Protein AF-A0A6J4GUC1-F1 (afdb_monomer)

InterPro domains:
  IPR015895 Glutamyl-tRNA reductase, N-terminal [PF05201] (6-106)
  IPR018214 Glutamyl-tRNA reductase, conserved site [PS00747] (49-72)
  IPR036343 Glutamyl-tRNA reductase, N-terminal domain superfamily [G3DSA:3.30.460.30] (4-111)
  IPR036343 Glutamyl-tRNA reductase, N-terminal domain superfamily [SSF69742] (5-108)

Solvent-accessible surface area (backbone atoms only — not comparable to full-atom values): 7736 Å² total; per-residue (Å²): 82,78,54,101,88,49,74,53,87,86,84,92,69,97,47,73,60,62,58,49,49,53,50,25,75,75,45,100,49,52,71,70,59,42,70,75,75,57,86,87,65,59,73,69,53,38,52,52,46,51,39,34,46,29,51,7,73,67,37,99,42,55,32,42,59,69,57,36,55,47,51,51,52,46,49,51,53,36,45,75,72,67,73,55,52,75,64,56,54,51,50,53,53,50,27,55,51,49,23,50,47,46,54,74,77,40,69,55,41,81,70,36,51,48,72,69,50,48,51,51,52,49,45,66,74,69,50,74,86,87,120

Mean predicted aligned error: 7.88 Å

pLDDT: mean 84.55, std 12.23, range [45.62, 98.0]

Foldseek 3Di:
DDDPVDDDDDADDPDVVVVLVVVVVVDVDDSVVCVVPHDDADDVRVLVVLLCQCLQVPPPFFQDRPRLVVLVVVVVVCVVVVNDDPVNVVSNVVSNVSNVCSCPVHCRNVRRQDPVRVVVVCCVVPPPPPD

Secondary structure (DSSP, 8-state):
-B-SS-B------SSTHHHHHHHHHTSS--HHHHHHH-----HHHHHHHHHHHHTTTTSSSTT--HHHHHHHHHHHHHHHTT---HHHHHHHHHHHHHHHHHHHHSGGGTT---HHHHHHHHHHHHS----

Structure (mmCIF, N/CA/C/O backbone):
data_AF-A0A6J4GUC1-F1
#
_entry.id   AF-A0A6J4GUC1-F1
#
loop_
_atom_site.group_PDB
_atom_site.id
_atom_site.type_symbol
_atom_site.label_atom_id
_atom_site.label_alt_id
_atom_site.label_comp_id
_atom_site.label_asym_id
_atom_site.label_entity_id
_atom_site.label_seq_id
_atom_site.pdbx_PDB_ins_code
_atom_site.Cartn_x
_atom_site.Cartn_y
_atom_site.Cartn_z
_atom_site.occupancy
_atom_site.B_iso_or_equiv
_atom_site.auth_seq_id
_atom_site.auth_comp_id
_atom_site.auth_asym_id
_atom_site.auth_atom_id
_atom_site.pdbx_PDB_model_num
ATOM 1 N N . MET A 1 1 ? 8.155 -2.205 1.423 1.00 58.66 1 MET A N 1
ATOM 2 C CA . MET A 1 1 ? 7.562 -2.383 2.767 1.00 58.66 1 MET A CA 1
ATOM 3 C C . MET A 1 1 ? 7.340 -3.867 2.981 1.00 58.66 1 MET A C 1
ATOM 5 O O . MET A 1 1 ? 6.686 -4.469 2.143 1.00 58.66 1 MET A O 1
ATOM 9 N N . GLY A 1 2 ? 7.890 -4.450 4.045 1.00 55.03 2 GLY A N 1
ATOM 10 C CA . GLY A 1 2 ? 7.630 -5.842 4.422 1.00 55.03 2 GLY A CA 1
ATOM 11 C C . GLY A 1 2 ? 6.862 -5.911 5.740 1.00 55.03 2 GLY A C 1
ATOM 12 O O . GLY A 1 2 ? 7.144 -5.142 6.658 1.00 55.03 2 GLY A O 1
ATOM 13 N N . SER A 1 3 ? 5.900 -6.818 5.818 1.00 58.59 3 SER A N 1
ATOM 14 C CA . SER A 1 3 ? 5.206 -7.264 7.021 1.00 58.59 3 SER A CA 1
ATOM 15 C C . SER A 1 3 ? 5.337 -8.787 7.121 1.00 58.59 3 SER A C 1
ATOM 17 O O . SER A 1 3 ? 5.705 -9.450 6.153 1.00 58.59 3 SER A O 1
ATOM 19 N N . ILE A 1 4 ? 4.996 -9.361 8.277 1.00 57.47 4 ILE A N 1
ATOM 20 C CA . ILE A 1 4 ? 4.975 -10.823 8.474 1.00 57.47 4 ILE A CA 1
ATOM 21 C C . ILE A 1 4 ? 4.022 -11.513 7.475 1.00 57.47 4 ILE A C 1
ATOM 23 O O . ILE A 1 4 ? 4.206 -12.682 7.153 1.00 57.47 4 ILE A O 1
ATOM 27 N N . SER A 1 5 ? 3.020 -10.793 6.963 1.00 65.25 5 SER A N 1
ATOM 28 C CA . SER A 1 5 ? 1.981 -11.325 6.080 1.00 65.25 5 SER A CA 1
ATOM 29 C C . SER A 1 5 ? 2.056 -10.840 4.629 1.00 65.25 5 SER A C 1
ATOM 31 O O . SER A 1 5 ? 1.345 -11.393 3.792 1.00 65.25 5 SER A O 1
ATOM 33 N N . ARG A 1 6 ? 2.868 -9.821 4.301 1.00 78.19 6 ARG A N 1
ATOM 34 C CA . ARG A 1 6 ? 3.007 -9.307 2.926 1.00 78.19 6 ARG A CA 1
ATOM 35 C C . ARG A 1 6 ? 4.259 -8.469 2.694 1.00 78.19 6 ARG A C 1
ATOM 37 O O . ARG A 1 6 ? 4.693 -7.732 3.570 1.00 78.19 6 ARG A O 1
ATOM 44 N N . THR A 1 7 ? 4.743 -8.462 1.457 1.00 86.06 7 THR A N 1
ATOM 45 C CA . THR A 1 7 ? 5.757 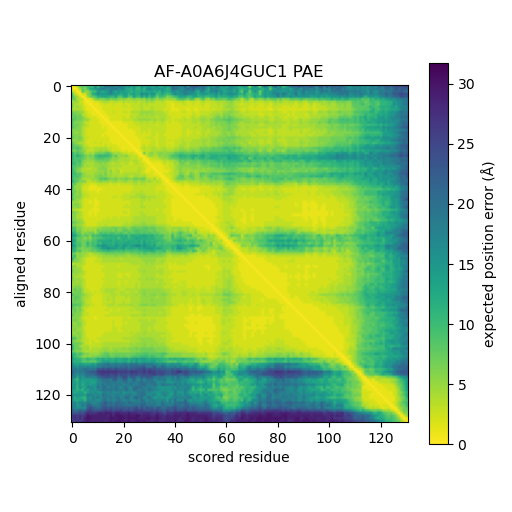-7.513 0.981 1.00 86.06 7 THR A CA 1
ATOM 46 C C . THR A 1 7 ? 5.201 -6.736 -0.203 1.00 86.06 7 THR A C 1
ATOM 48 O O . THR A 1 7 ? 4.748 -7.329 -1.175 1.00 86.06 7 THR A O 1
ATOM 51 N N . GLU A 1 8 ? 5.230 -5.406 -0.123 1.00 89.88 8 GLU A N 1
ATOM 52 C CA . GLU A 1 8 ? 4.713 -4.506 -1.157 1.00 89.88 8 GLU A CA 1
ATOM 53 C C . GLU A 1 8 ? 5.758 -3.449 -1.541 1.00 89.88 8 GLU A C 1
ATOM 55 O O . GLU A 1 8 ? 6.453 -2.884 -0.682 1.00 89.88 8 GLU A O 1
ATOM 60 N N . VAL A 1 9 ? 5.848 -3.154 -2.840 1.00 91.38 9 VAL A N 1
ATOM 61 C CA . VAL A 1 9 ? 6.709 -2.113 -3.415 1.00 91.38 9 VAL A CA 1
ATOM 62 C C . VAL A 1 9 ? 5.833 -1.138 -4.196 1.00 91.38 9 VAL A C 1
ATOM 64 O O . VAL A 1 9 ? 5.067 -1.545 -5.064 1.00 91.38 9 VAL A O 1
ATOM 67 N N . TYR A 1 10 ? 5.960 0.152 -3.886 1.00 93.00 10 TYR A N 1
ATOM 68 C CA . TYR A 1 10 ? 5.247 1.238 -4.556 1.00 93.00 10 TYR A CA 1
ATOM 69 C C . TYR A 1 10 ? 6.266 2.171 -5.199 1.00 93.00 10 TYR A C 1
ATOM 71 O O . TYR A 1 10 ? 7.234 2.565 -4.549 1.00 93.00 10 TYR A O 1
ATOM 79 N N . GLY A 1 11 ? 6.048 2.546 -6.455 1.00 92.69 11 GLY A N 1
ATOM 80 C CA . GLY A 1 11 ? 6.967 3.418 -7.172 1.00 92.69 11 GLY A CA 1
ATOM 81 C C . GLY A 1 11 ? 6.413 3.885 -8.509 1.00 92.69 11 GLY A C 1
ATOM 82 O O . GLY A 1 11 ? 5.422 3.355 -9.011 1.00 92.69 11 GLY A O 1
ATOM 83 N N . PHE A 1 12 ? 7.076 4.889 -9.074 1.00 92.44 12 PHE A N 1
ATOM 84 C CA . PHE A 1 12 ? 6.826 5.366 -10.427 1.00 92.44 12 PHE A CA 1
ATOM 85 C C . PHE A 1 12 ? 7.833 4.726 -11.373 1.00 92.44 12 PHE A C 1
ATOM 87 O O . PHE A 1 12 ? 9.032 4.933 -11.218 1.00 92.44 12 PHE A O 1
ATOM 94 N N . VAL A 1 13 ? 7.334 3.962 -12.340 1.00 92.25 13 VAL A N 1
ATOM 95 C CA . VAL A 1 13 ? 8.134 3.281 -13.363 1.00 92.25 13 VAL A CA 1
ATOM 96 C C . VAL A 1 13 ? 7.409 3.332 -14.699 1.00 92.25 13 VAL A C 1
ATOM 98 O O . VAL A 1 13 ? 6.181 3.454 -14.733 1.00 92.25 13 VAL A O 1
ATOM 101 N N . HIS A 1 14 ? 8.149 3.227 -15.801 1.00 91.62 14 HIS A N 1
ATOM 102 C CA . HIS A 1 14 ? 7.544 3.155 -17.130 1.00 91.62 14 HIS A CA 1
ATOM 103 C C . HIS A 1 14 ? 6.897 1.789 -17.358 1.00 91.62 14 HIS A C 1
ATOM 105 O O . HIS A 1 14 ? 5.839 1.695 -17.984 1.00 91.62 14 HIS A O 1
ATOM 111 N N . HIS A 1 15 ? 7.502 0.733 -16.810 1.00 92.25 15 HIS A N 1
ATOM 112 C CA . HIS A 1 15 ? 6.976 -0.618 -16.877 1.00 92.25 15 HIS A CA 1
ATOM 113 C C . HIS A 1 15 ? 7.087 -1.335 -15.517 1.00 92.25 15 HIS A C 1
ATOM 115 O O . HIS A 1 15 ? 8.151 -1.305 -14.902 1.00 92.25 15 HIS A O 1
ATOM 121 N N . PRO A 1 16 ? 6.046 -2.060 -15.047 1.00 90.62 16 PRO A N 1
ATOM 122 C CA . PRO A 1 16 ? 6.078 -2.756 -13.750 1.00 90.62 16 PRO A CA 1
ATOM 123 C C . PRO A 1 16 ? 7.258 -3.714 -13.589 1.00 90.62 16 PRO A C 1
ATOM 125 O O . PRO A 1 16 ? 7.751 -3.913 -12.484 1.00 90.62 16 PRO A O 1
ATOM 128 N N . TYR A 1 17 ? 7.723 -4.278 -14.707 1.00 90.44 17 TYR A N 1
ATOM 129 C CA . TYR A 1 17 ? 8.876 -5.174 -14.747 1.00 90.44 17 TYR A CA 1
ATOM 130 C C . TYR A 1 17 ? 10.140 -4.566 -14.130 1.00 90.44 17 TYR A C 1
ATOM 132 O O . TYR A 1 17 ? 10.945 -5.305 -13.582 1.00 90.44 17 TYR A O 1
ATOM 140 N N . GLU A 1 18 ? 10.301 -3.241 -14.159 1.00 91.94 18 GLU A N 1
ATOM 141 C CA . GLU A 1 18 ? 11.426 -2.565 -13.506 1.00 91.94 18 GLU A CA 1
ATOM 142 C C . GLU A 1 18 ? 11.429 -2.825 -11.990 1.00 91.94 18 GLU A C 1
ATOM 144 O O . GLU A 1 18 ? 12.451 -3.217 -11.433 1.00 91.94 18 GLU A O 1
ATOM 149 N N . LEU A 1 19 ? 10.271 -2.701 -11.329 1.00 90.94 19 LEU A N 1
ATOM 150 C CA . LEU A 1 19 ? 10.143 -2.995 -9.896 1.00 90.94 19 LEU A CA 1
ATOM 151 C C . LEU A 1 19 ? 10.198 -4.496 -9.607 1.00 90.94 19 LEU A C 1
ATOM 153 O O . LEU A 1 19 ? 10.781 -4.894 -8.604 1.00 90.94 19 LEU A O 1
ATOM 157 N N . ILE A 1 20 ? 9.609 -5.323 -10.476 1.00 90.50 20 ILE A N 1
ATOM 158 C CA . ILE A 1 20 ? 9.622 -6.787 -10.323 1.00 90.50 20 ILE A CA 1
ATOM 159 C C . ILE A 1 20 ? 11.055 -7.299 -10.377 1.00 90.50 20 ILE A C 1
ATOM 161 O O . ILE A 1 20 ? 11.476 -8.034 -9.493 1.00 90.50 20 ILE A O 1
ATOM 165 N N . LYS A 1 21 ? 11.820 -6.865 -11.381 1.00 89.06 21 LYS A N 1
ATOM 166 C CA . LYS A 1 21 ? 13.220 -7.238 -11.540 1.00 89.06 21 LYS A C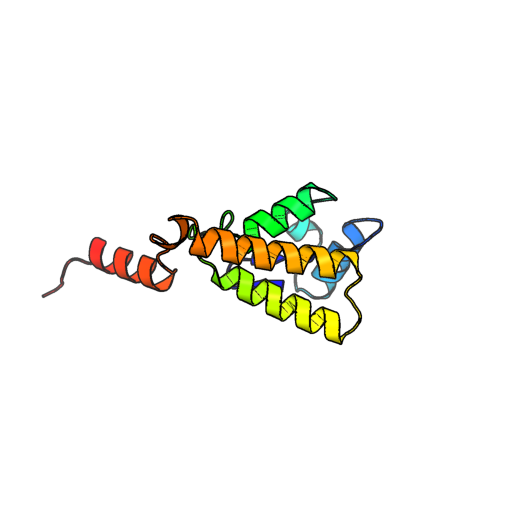A 1
ATOM 167 C C . LYS A 1 21 ? 14.037 -6.824 -10.319 1.00 89.06 21 LYS A C 1
ATOM 169 O O . LYS A 1 21 ? 14.737 -7.664 -9.772 1.00 89.06 21 LYS A O 1
ATOM 174 N N . LEU A 1 22 ? 13.892 -5.581 -9.852 1.00 88.56 22 LEU A N 1
ATOM 175 C CA . LEU A 1 22 ? 14.578 -5.114 -8.643 1.00 88.56 22 LEU A CA 1
ATOM 176 C C . LEU A 1 22 ? 14.207 -5.948 -7.411 1.00 88.56 22 LEU A C 1
ATOM 178 O O . LEU A 1 22 ? 15.078 -6.271 -6.609 1.00 88.56 22 LEU A O 1
ATOM 182 N N . LEU A 1 23 ? 12.934 -6.316 -7.253 1.00 88.12 23 LEU A N 1
ATOM 183 C CA . LEU A 1 23 ? 12.497 -7.158 -6.143 1.00 88.12 23 LEU A CA 1
ATOM 184 C C . LEU A 1 23 ? 13.092 -8.568 -6.241 1.00 88.12 23 LEU A C 1
ATOM 186 O O . LEU A 1 23 ? 13.624 -9.061 -5.252 1.00 88.12 23 LEU A O 1
ATOM 190 N N . CYS A 1 24 ? 13.045 -9.191 -7.420 1.00 88.38 24 CYS A N 1
ATOM 191 C CA . CYS A 1 24 ? 13.636 -10.502 -7.678 1.00 88.38 24 CYS A CA 1
ATOM 192 C C . CYS A 1 24 ? 15.152 -10.489 -7.443 1.00 88.38 24 CYS A C 1
ATOM 194 O O . CYS A 1 24 ? 15.642 -11.342 -6.727 1.00 88.38 24 CYS A O 1
ATOM 196 N N . GLU A 1 25 ? 15.885 -9.486 -7.936 1.00 87.62 25 GLU A N 1
ATOM 197 C CA . GLU A 1 25 ? 17.340 -9.351 -7.734 1.00 87.62 25 GLU A CA 1
ATOM 198 C C . GLU A 1 25 ? 17.740 -9.175 -6.264 1.00 87.62 25 GLU A C 1
ATOM 200 O O . GLU A 1 25 ? 18.836 -9.563 -5.866 1.00 87.62 25 GLU A O 1
ATOM 205 N N . ASN A 1 26 ? 16.856 -8.589 -5.456 1.00 84.81 26 ASN A N 1
ATOM 206 C CA . ASN A 1 26 ? 17.068 -8.377 -4.023 1.00 84.81 26 ASN A CA 1
ATOM 207 C C . ASN A 1 26 ? 16.327 -9.413 -3.162 1.00 84.81 26 ASN A C 1
ATOM 209 O O . ASN A 1 26 ? 16.208 -9.250 -1.946 1.00 84.81 26 ASN A O 1
ATOM 213 N N . SER A 1 27 ? 15.827 -10.479 -3.785 1.00 82.50 27 SER A N 1
ATOM 214 C CA . SER A 1 27 ? 15.217 -11.624 -3.122 1.00 82.50 27 SER A CA 1
ATOM 215 C C . SER A 1 27 ? 15.831 -12.914 -3.667 1.00 82.50 27 SER A C 1
ATOM 217 O O . SER A 1 27 ? 16.549 -12.918 -4.658 1.00 82.50 27 SER A O 1
ATOM 219 N N . ASN A 1 28 ? 15.556 -14.044 -3.028 1.00 81.94 28 ASN A N 1
ATOM 220 C CA . ASN A 1 28 ? 15.946 -15.349 -3.564 1.00 81.94 28 ASN A CA 1
ATOM 221 C C . ASN A 1 28 ? 14.915 -15.904 -4.572 1.00 81.94 28 ASN A C 1
ATOM 223 O O . ASN A 1 28 ? 14.913 -17.108 -4.811 1.00 81.94 28 ASN A O 1
ATOM 227 N N . GLY A 1 29 ? 14.024 -15.061 -5.114 1.00 79.88 29 GLY A N 1
ATOM 228 C CA . GLY A 1 29 ? 12.919 -15.466 -5.988 1.00 79.88 29 GLY A CA 1
ATOM 229 C C . GLY A 1 29 ? 13.116 -15.091 -7.460 1.00 79.88 29 GLY A C 1
ATOM 230 O O . GLY A 1 29 ? 13.716 -14.070 -7.795 1.00 79.88 29 GLY A O 1
ATOM 231 N N . SER A 1 30 ? 12.561 -15.912 -8.345 1.00 84.25 30 SER A N 1
ATOM 232 C CA . SER A 1 30 ? 12.521 -15.714 -9.798 1.00 84.25 30 SER A CA 1
ATOM 233 C C . SER A 1 30 ? 11.330 -14.856 -10.248 1.00 84.25 30 SER A C 1
ATOM 235 O O . SER A 1 30 ? 10.351 -14.661 -9.520 1.00 84.25 30 SER A O 1
ATOM 237 N N . VAL A 1 31 ? 11.394 -14.340 -11.479 1.00 83.75 31 VAL A N 1
ATOM 238 C CA . VAL A 1 31 ? 10.276 -13.599 -12.092 1.00 83.75 31 VAL A CA 1
ATOM 239 C C . VAL A 1 31 ? 9.081 -14.529 -12.308 1.00 83.75 31 VAL A C 1
ATOM 241 O O . VAL A 1 31 ? 7.934 -14.118 -12.141 1.00 83.75 31 VAL A O 1
ATOM 244 N N . GLU A 1 32 ? 9.345 -15.784 -12.651 1.00 84.44 32 GLU A N 1
ATOM 245 C CA . GLU A 1 32 ? 8.344 -16.824 -12.850 1.00 84.44 32 GLU A CA 1
ATOM 246 C C . GLU A 1 32 ? 7.565 -17.099 -11.555 1.00 84.44 32 GLU A C 1
ATOM 248 O O . GLU A 1 32 ? 6.334 -17.129 -11.571 1.00 84.44 32 GLU A O 1
ATOM 253 N N . GLU A 1 33 ? 8.255 -17.217 -10.416 1.00 84.00 33 GLU A N 1
ATOM 254 C CA . GLU A 1 33 ? 7.616 -17.361 -9.098 1.00 84.00 33 GLU A CA 1
ATOM 255 C C . GLU A 1 33 ? 6.804 -16.117 -8.720 1.00 84.00 33 GLU A C 1
ATOM 257 O O . GLU A 1 33 ? 5.689 -16.233 -8.200 1.00 84.00 33 GLU A O 1
ATOM 262 N N . PHE A 1 34 ? 7.319 -14.921 -9.032 1.00 84.50 34 PHE A N 1
ATOM 263 C CA . PHE A 1 34 ? 6.585 -13.675 -8.821 1.00 84.50 34 PHE A CA 1
ATOM 264 C C . PHE A 1 34 ? 5.266 -13.672 -9.606 1.00 84.50 34 PHE A C 1
ATOM 266 O O . PHE A 1 34 ? 4.216 -13.367 -9.045 1.00 84.50 34 PHE A O 1
ATOM 273 N N . GLN A 1 35 ? 5.281 -14.061 -10.884 1.00 83.81 35 GLN A N 1
ATOM 274 C CA . GLN A 1 35 ? 4.078 -14.082 -11.725 1.00 83.81 35 GLN A CA 1
ATOM 275 C C . GLN A 1 35 ? 2.982 -15.022 -11.207 1.00 83.81 35 GLN A C 1
ATOM 277 O O . GLN A 1 35 ? 1.804 -14.759 -11.437 1.00 83.81 35 GLN A O 1
ATOM 282 N N . GLN A 1 36 ? 3.349 -16.099 -10.513 1.00 84.75 36 GLN A N 1
ATOM 283 C CA . GLN A 1 36 ? 2.385 -17.070 -9.989 1.00 84.75 36 GLN A CA 1
ATOM 284 C C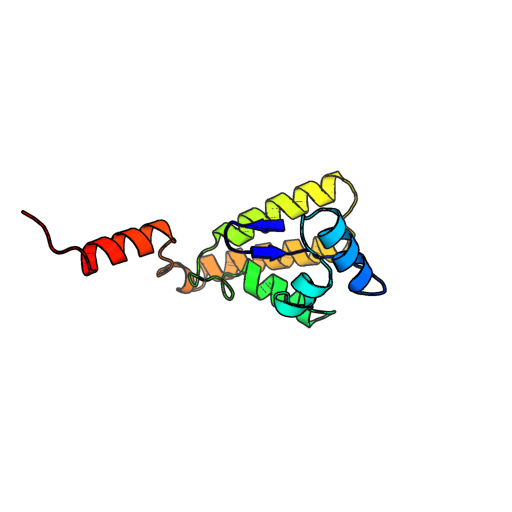 . GLN A 1 36 ? 1.701 -16.618 -8.695 1.00 84.75 36 GLN A C 1
ATOM 286 O O . GLN A 1 36 ? 0.598 -17.077 -8.406 1.00 84.75 36 GLN A O 1
ATOM 291 N N . SER A 1 37 ? 2.345 -15.746 -7.912 1.00 81.25 37 SER A N 1
ATOM 292 C CA . SER A 1 37 ? 1.934 -15.470 -6.524 1.00 81.25 37 SER A CA 1
ATOM 293 C C . SER A 1 37 ? 1.785 -13.986 -6.178 1.00 81.25 37 SER A C 1
ATOM 295 O O . SER A 1 37 ? 1.396 -13.663 -5.055 1.00 81.25 37 SER A O 1
ATOM 297 N N . ALA A 1 38 ? 2.097 -13.073 -7.100 1.00 86.38 38 ALA A N 1
ATOM 298 C CA . ALA A 1 38 ? 2.077 -11.638 -6.847 1.00 86.38 38 ALA A CA 1
ATOM 299 C C . ALA A 1 38 ? 0.952 -10.907 -7.588 1.00 86.38 38 ALA A C 1
ATOM 301 O O . ALA A 1 38 ? 0.454 -11.331 -8.629 1.00 86.38 38 ALA A O 1
ATOM 302 N N . TYR A 1 39 ? 0.598 -9.741 -7.053 1.00 89.12 39 TYR A N 1
ATOM 303 C CA . TYR A 1 39 ? -0.373 -8.827 -7.643 1.00 89.12 39 TYR A CA 1
ATOM 304 C C . TYR A 1 39 ? 0.339 -7.613 -8.238 1.00 89.12 39 TYR A C 1
ATOM 306 O O . TYR A 1 39 ? 1.321 -7.119 -7.682 1.00 89.12 39 TYR A O 1
ATOM 314 N N . ILE A 1 40 ? -0.186 -7.099 -9.351 1.00 93.19 40 ILE A N 1
ATOM 315 C CA . ILE A 1 40 ? 0.290 -5.866 -9.983 1.00 93.19 40 ILE A CA 1
ATOM 316 C C . ILE A 1 40 ? -0.892 -4.911 -10.090 1.00 93.19 40 ILE A C 1
ATOM 318 O O . ILE A 1 40 ? -1.831 -5.171 -10.835 1.00 93.19 40 ILE A O 1
ATOM 322 N N . TYR A 1 41 ? -0.806 -3.783 -9.391 1.00 94.88 41 TYR A N 1
ATOM 323 C CA . TYR A 1 41 ? -1.779 -2.698 -9.480 1.00 94.88 41 TYR A CA 1
ATOM 324 C C . TYR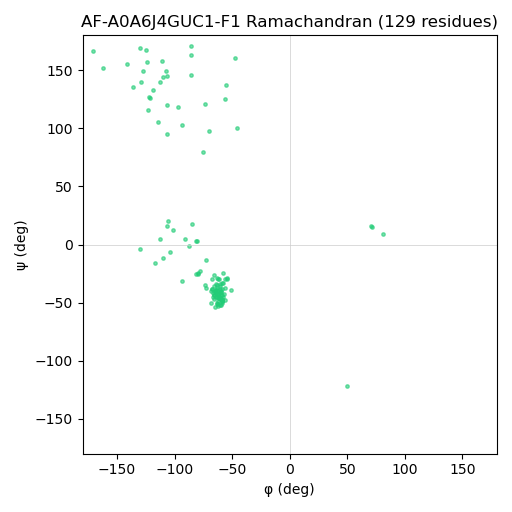 A 1 41 ? -1.155 -1.489 -10.171 1.00 94.88 41 TYR A C 1
ATOM 326 O O . TYR A 1 41 ? 0.028 -1.198 -9.978 1.00 94.88 41 TYR A O 1
ATOM 334 N N . LYS A 1 42 ? -1.942 -0.766 -10.972 1.00 95.12 42 LYS A N 1
ATOM 335 C CA . LYS A 1 42 ? -1.477 0.415 -11.715 1.00 95.12 42 LYS A CA 1
ATOM 336 C C . LYS A 1 42 ? -2.382 1.610 -11.449 1.00 95.12 42 LYS A C 1
ATOM 338 O O . LYS A 1 42 ? -3.582 1.452 -11.259 1.00 95.12 42 LYS A O 1
ATOM 343 N N . ASN A 1 43 ? -1.811 2.814 -11.495 1.00 94.75 43 ASN A N 1
ATOM 344 C CA . ASN A 1 43 ? -2.553 4.076 -11.434 1.00 94.75 43 ASN A CA 1
ATOM 345 C C . ASN A 1 43 ? -3.561 4.107 -10.265 1.00 94.75 43 ASN A C 1
ATOM 347 O O . ASN A 1 43 ? -3.176 3.926 -9.110 1.00 94.75 43 ASN A O 1
ATOM 351 N N . GLU A 1 44 ? -4.846 4.314 -10.559 1.00 96.19 44 GLU A N 1
ATOM 352 C CA . GLU A 1 44 ? -5.916 4.376 -9.562 1.00 96.19 44 GLU A CA 1
ATOM 353 C C . GLU A 1 44 ? -6.061 3.085 -8.754 1.00 96.19 44 GLU A C 1
ATOM 355 O O . GLU A 1 44 ? -6.339 3.150 -7.559 1.00 96.19 44 GLU A O 1
ATOM 360 N N . GLU A 1 45 ? -5.819 1.916 -9.351 1.00 96.19 45 GLU A N 1
ATOM 361 C CA . GLU A 1 45 ? -5.884 0.645 -8.624 1.00 96.19 45 GLU A CA 1
ATOM 362 C C . GLU A 1 45 ? -4.799 0.573 -7.549 1.00 96.19 45 GLU A C 1
ATOM 364 O O . GLU A 1 45 ? -5.070 0.143 -6.432 1.00 96.19 45 GLU A O 1
ATOM 369 N N . ALA A 1 46 ? -3.590 1.061 -7.846 1.00 95.75 46 ALA A N 1
ATOM 370 C CA . ALA A 1 46 ? -2.492 1.095 -6.880 1.00 95.75 46 ALA A CA 1
ATOM 371 C C . ALA A 1 46 ? -2.772 2.081 -5.736 1.00 95.75 46 ALA A C 1
ATOM 373 O O . ALA A 1 46 ? -2.480 1.793 -4.574 1.00 95.75 46 ALA A O 1
ATOM 374 N N . VAL A 1 47 ? -3.379 3.229 -6.056 1.00 96.69 47 VAL A N 1
ATOM 375 C CA . VAL A 1 47 ? -3.828 4.214 -5.062 1.00 96.69 47 VAL A CA 1
ATOM 376 C C . VAL A 1 47 ? -4.902 3.607 -4.159 1.00 96.69 47 VAL A C 1
ATOM 378 O O . VAL A 1 47 ? -4.764 3.631 -2.936 1.00 96.69 47 VAL A O 1
ATOM 381 N N . ASN A 1 48 ? -5.941 3.015 -4.750 1.00 95.94 48 ASN A N 1
ATOM 382 C CA . ASN A 1 48 ? -7.032 2.370 -4.023 1.00 95.94 48 ASN A CA 1
ATOM 383 C C . ASN A 1 48 ? -6.529 1.217 -3.151 1.00 95.94 48 ASN A C 1
ATOM 385 O O . ASN A 1 48 ? -6.962 1.087 -2.004 1.00 95.94 48 ASN A O 1
ATOM 389 N N . HIS A 1 49 ? -5.590 0.417 -3.660 1.00 94.88 49 HIS A N 1
ATOM 390 C CA . HIS A 1 49 ? -4.939 -0.644 -2.896 1.00 94.88 49 HIS A CA 1
ATOM 391 C C . HIS A 1 49 ? -4.242 -0.079 -1.655 1.00 94.88 49 HIS A C 1
ATOM 393 O O . HIS A 1 49 ? -4.547 -0.505 -0.543 1.00 94.88 49 HIS A O 1
ATOM 399 N N . MET A 1 50 ? -3.413 0.962 -1.801 1.00 94.50 50 MET A N 1
ATOM 400 C CA . MET A 1 50 ? -2.729 1.582 -0.658 1.00 94.50 50 MET A CA 1
ATOM 401 C C . MET A 1 50 ? -3.712 2.123 0.392 1.00 94.50 50 MET A C 1
ATOM 403 O O . MET A 1 50 ? -3.466 1.980 1.591 1.00 94.50 50 MET A O 1
ATOM 407 N N . PHE A 1 51 ? -4.843 2.705 -0.031 1.00 95.12 51 PHE A N 1
ATOM 408 C CA . PHE A 1 51 ? -5.903 3.106 0.897 1.00 95.12 51 PHE A CA 1
ATOM 409 C C . PHE A 1 51 ? -6.488 1.904 1.634 1.00 95.12 51 PHE A C 1
ATOM 411 O O . PHE A 1 51 ? -6.512 1.924 2.860 1.00 95.12 51 PHE A O 1
ATOM 418 N N . ARG A 1 52 ? -6.900 0.847 0.925 1.00 92.00 52 ARG A N 1
ATOM 419 C CA . ARG A 1 52 ? -7.474 -0.361 1.543 1.00 92.00 52 ARG A CA 1
ATOM 420 C C . ARG A 1 52 ? -6.525 -1.002 2.553 1.00 92.00 52 ARG A C 1
ATOM 422 O O . ARG A 1 52 ? -6.960 -1.385 3.641 1.00 92.00 52 ARG A O 1
ATOM 429 N N . VAL A 1 53 ? -5.243 -1.084 2.207 1.00 90.31 53 VAL A N 1
ATOM 430 C CA . VAL A 1 53 ? -4.187 -1.593 3.085 1.00 90.31 53 VAL A CA 1
ATOM 431 C C . VAL A 1 53 ? -4.021 -0.681 4.299 1.00 90.31 53 VAL A C 1
ATOM 433 O O . VAL A 1 53 ? -4.145 -1.130 5.437 1.00 90.31 53 VAL A O 1
ATOM 436 N N . GLY A 1 54 ? -3.813 0.620 4.086 1.00 90.94 54 GLY A N 1
ATOM 437 C CA . GLY A 1 54 ? -3.578 1.579 5.165 1.00 90.94 54 GLY A CA 1
ATOM 438 C C . GLY A 1 54 ? -4.772 1.786 6.101 1.00 90.94 54 GLY A C 1
ATOM 439 O O . GLY A 1 54 ? -4.580 2.115 7.274 1.00 90.94 54 GLY A O 1
ATOM 440 N N . THR A 1 55 ? -6.001 1.568 5.631 1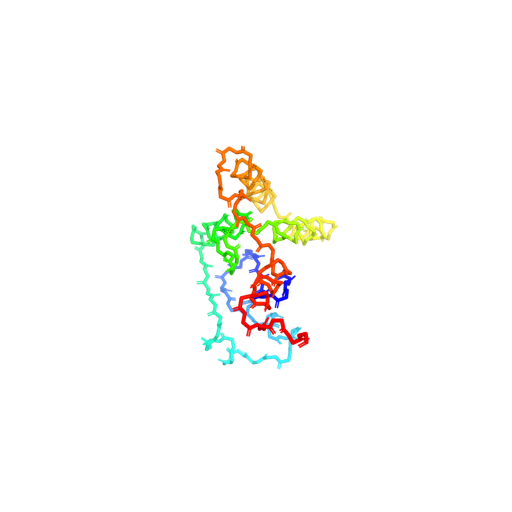.00 90.06 55 THR A N 1
ATOM 441 C CA . THR A 1 55 ? -7.217 1.626 6.456 1.00 90.06 55 THR A CA 1
ATOM 442 C C . THR A 1 55 ? -7.601 0.279 7.073 1.00 90.06 55 THR A C 1
ATOM 444 O O . THR A 1 55 ? -8.654 0.196 7.699 1.00 90.06 55 THR A O 1
ATOM 447 N N . GLY A 1 56 ? -6.788 -0.771 6.903 1.00 83.81 56 GLY A N 1
ATOM 448 C CA . GLY A 1 56 ? -7.026 -2.089 7.503 1.00 83.81 56 GLY A CA 1
ATOM 449 C C . GLY A 1 56 ? -8.193 -2.872 6.890 1.00 83.81 56 GLY A C 1
ATOM 450 O O . GLY A 1 56 ? -8.655 -3.837 7.496 1.00 83.81 56 GLY A O 1
ATOM 451 N N . LEU A 1 57 ? -8.678 -2.471 5.706 1.00 83.56 57 LEU A N 1
ATOM 452 C CA . LEU A 1 57 ? -9.738 -3.170 4.960 1.00 83.56 57 LEU A CA 1
ATOM 453 C C . LEU A 1 57 ? -9.215 -4.405 4.224 1.00 83.56 57 LEU A C 1
ATOM 455 O O . LEU A 1 57 ? -9.987 -5.299 3.903 1.00 83.56 57 LEU A O 1
ATOM 459 N N . ASP A 1 58 ? -7.914 -4.430 3.941 1.00 78.12 58 ASP A N 1
ATOM 460 C CA . ASP A 1 58 ? -7.228 -5.544 3.286 1.00 78.12 58 ASP A CA 1
ATOM 461 C C . ASP A 1 58 ? -6.370 -6.364 4.266 1.00 78.12 58 ASP A C 1
ATOM 463 O O . ASP A 1 58 ? -5.431 -7.048 3.873 1.00 78.12 58 ASP A O 1
ATOM 467 N N . SER A 1 59 ? -6.644 -6.273 5.568 1.00 71.69 59 SER A N 1
ATOM 468 C CA . SER A 1 59 ? -5.925 -7.051 6.580 1.00 71.69 59 SER A CA 1
ATOM 469 C C . SER A 1 59 ? -6.556 -8.435 6.766 1.00 71.69 59 SER A C 1
ATOM 471 O O . SER A 1 59 ? -7.777 -8.574 6.705 1.00 71.69 59 SER A O 1
ATOM 473 N N . GLN A 1 60 ? -5.731 -9.453 7.057 1.00 68.31 60 GLN A N 1
ATOM 474 C CA . GLN A 1 60 ? -6.206 -10.785 7.481 1.00 68.31 60 GLN A CA 1
ATOM 475 C C . GLN A 1 60 ? -7.110 -10.691 8.717 1.00 68.31 60 GLN A C 1
ATOM 477 O O . GLN A 1 60 ? -8.020 -11.495 8.899 1.00 68.31 60 GLN A O 1
ATOM 482 N N . ILE A 1 61 ? -6.856 -9.679 9.545 1.00 70.25 61 ILE A N 1
ATOM 483 C CA . ILE A 1 61 ? -7.680 -9.305 10.682 1.00 70.25 61 ILE A CA 1
ATOM 484 C C . ILE A 1 61 ? -8.247 -7.934 10.378 1.00 70.25 61 ILE A C 1
ATOM 486 O O . ILE A 1 61 ? -7.541 -6.924 10.431 1.00 70.25 61 ILE A O 1
ATOM 490 N N . LEU A 1 62 ? -9.529 -7.908 10.033 1.00 68.31 62 LEU A N 1
ATOM 491 C CA . LEU A 1 62 ? -10.223 -6.678 9.690 1.00 68.31 62 LEU A CA 1
ATOM 492 C C . LEU A 1 62 ? -10.103 -5.665 10.838 1.00 68.31 62 LEU A C 1
ATOM 494 O O . LEU A 1 62 ? -10.452 -5.962 11.981 1.00 68.31 62 LEU A O 1
ATOM 498 N N . GLY A 1 63 ? -9.606 -4.469 10.524 1.00 65.44 63 GLY A N 1
ATOM 499 C CA . GLY A 1 63 ? -9.381 -3.424 11.523 1.00 65.44 63 GLY A CA 1
ATOM 500 C C . GLY A 1 63 ? -8.080 -3.563 12.324 1.00 65.44 63 GLY A C 1
ATOM 501 O O . GLY A 1 63 ? -7.887 -2.802 13.268 1.00 65.44 63 GLY A O 1
ATOM 502 N N . ASP A 1 64 ? -7.174 -4.476 11.967 1.00 75.19 64 ASP A N 1
ATOM 503 C CA . ASP A 1 64 ? -5.789 -4.425 12.442 1.00 75.19 64 ASP A CA 1
ATOM 504 C C . ASP A 1 64 ? -5.031 -3.293 11.723 1.00 75.19 64 ASP A C 1
ATOM 506 O O . ASP A 1 64 ? -4.937 -3.247 10.494 1.00 75.19 64 ASP A O 1
ATOM 510 N N . PHE A 1 65 ? -4.513 -2.350 12.511 1.00 77.19 65 PHE A N 1
ATOM 511 C CA . PHE A 1 65 ? -3.828 -1.148 12.040 1.00 77.19 65 PHE A CA 1
ATOM 512 C C . PHE A 1 65 ? -2.306 -1.213 12.257 1.00 77.19 65 PHE A C 1
ATOM 514 O O . PHE A 1 65 ? -1.635 -0.183 12.183 1.00 77.19 65 PHE A O 1
ATOM 521 N N . GLU A 1 66 ? -1.713 -2.380 12.519 1.00 81.44 66 GLU A N 1
ATOM 522 C CA . GLU A 1 66 ? -0.247 -2.499 12.568 1.00 81.44 66 GLU A CA 1
ATOM 523 C C . GLU A 1 66 ? 0.401 -2.116 11.229 1.00 81.44 66 GLU A C 1
ATOM 525 O O . GLU A 1 66 ? 1.434 -1.438 11.188 1.00 81.44 66 GLU A O 1
ATOM 530 N N . ILE A 1 67 ? -0.266 -2.442 10.119 1.00 84.69 67 ILE A N 1
ATOM 531 C CA . ILE A 1 67 ? 0.248 -2.188 8.773 1.00 84.69 67 ILE A CA 1
ATOM 532 C C . ILE A 1 67 ? 0.418 -0.698 8.452 1.00 84.69 67 ILE A C 1
ATOM 534 O O . ILE A 1 67 ? 1.383 -0.318 7.788 1.00 84.69 67 ILE A O 1
ATOM 538 N N . ILE A 1 68 ? -0.439 0.192 8.974 1.00 90.25 68 ILE A N 1
ATOM 539 C CA . ILE A 1 68 ? -0.268 1.634 8.725 1.00 90.25 68 ILE A CA 1
ATOM 540 C C . ILE A 1 68 ? 0.993 2.177 9.408 1.00 90.25 68 ILE A C 1
ATOM 542 O O . ILE A 1 68 ? 1.614 3.118 8.910 1.00 90.25 68 ILE A O 1
ATOM 546 N N . SER A 1 69 ? 1.408 1.586 10.530 1.00 89.12 69 SER A N 1
ATOM 547 C CA . SER A 1 69 ? 2.673 1.941 11.180 1.00 89.12 69 SER A CA 1
ATOM 548 C C . SER A 1 69 ? 3.867 1.529 10.316 1.00 89.12 69 SER A C 1
ATOM 550 O O . SER A 1 69 ? 4.809 2.305 10.177 1.00 89.12 69 SER A O 1
ATOM 552 N N . GLN A 1 70 ? 3.796 0.372 9.655 1.00 90.12 70 GLN A N 1
ATOM 553 C CA . GLN A 1 70 ? 4.830 -0.085 8.720 1.00 90.12 70 GLN A CA 1
ATOM 554 C C . GLN A 1 70 ? 4.907 0.797 7.467 1.00 90.12 70 GLN A C 1
ATOM 556 O O . GLN A 1 70 ? 6.010 1.174 7.066 1.00 90.12 70 GLN A O 1
ATOM 561 N N . ILE A 1 71 ? 3.760 1.208 6.904 1.00 92.69 71 ILE A N 1
ATOM 562 C CA . ILE A 1 71 ? 3.709 2.173 5.790 1.00 92.69 71 ILE A CA 1
ATOM 563 C C . ILE A 1 71 ? 4.431 3.466 6.182 1.00 92.69 71 ILE A C 1
ATOM 565 O O . ILE A 1 71 ? 5.270 3.952 5.428 1.00 92.69 71 ILE A O 1
ATOM 569 N N . LYS A 1 72 ? 4.145 4.009 7.374 1.00 93.38 72 LYS A N 1
ATOM 570 C CA . LYS A 1 72 ? 4.783 5.242 7.870 1.00 93.38 72 LYS A CA 1
ATOM 571 C C . LYS A 1 72 ? 6.298 5.116 7.971 1.00 93.38 72 LYS A C 1
ATOM 573 O O . LYS A 1 72 ? 7.000 6.022 7.534 1.00 93.38 72 LYS A O 1
ATOM 578 N N . ILE A 1 73 ? 6.786 4.019 8.551 1.00 94.19 73 ILE A N 1
ATOM 579 C CA . ILE A 1 73 ? 8.223 3.781 8.732 1.00 94.19 73 ILE A CA 1
ATOM 580 C C . ILE A 1 73 ? 8.912 3.677 7.370 1.00 94.19 73 ILE A C 1
ATOM 582 O O . ILE A 1 73 ? 9.881 4.392 7.123 1.00 94.19 73 ILE A O 1
ATOM 586 N N . ALA A 1 74 ? 8.376 2.849 6.467 1.00 93.50 74 ALA A N 1
ATOM 587 C CA . ALA A 1 74 ? 8.933 2.670 5.129 1.00 93.50 74 ALA A CA 1
ATOM 588 C C . ALA A 1 74 ? 8.948 3.988 4.342 1.00 93.50 74 ALA A C 1
ATOM 590 O O . ALA A 1 74 ? 9.961 4.348 3.751 1.00 93.50 74 ALA A O 1
ATOM 591 N N . PHE A 1 75 ? 7.848 4.740 4.387 1.00 95.44 75 PHE A N 1
ATOM 592 C CA . PHE A 1 75 ? 7.741 6.038 3.734 1.00 95.44 75 PHE A CA 1
ATOM 593 C C . PHE A 1 75 ? 8.750 7.055 4.271 1.00 95.44 75 PHE A C 1
ATOM 595 O O . PHE A 1 75 ? 9.410 7.735 3.488 1.00 95.44 75 PHE A O 1
ATOM 602 N N . TYR A 1 76 ? 8.887 7.162 5.595 1.00 95.62 76 TYR A N 1
ATOM 603 C CA . TYR A 1 76 ? 9.819 8.108 6.203 1.00 95.62 76 TYR A CA 1
ATOM 604 C C . TYR A 1 76 ? 11.270 7.765 5.857 1.00 95.62 76 TYR A C 1
ATOM 606 O O . TYR A 1 76 ? 12.029 8.657 5.490 1.00 95.62 76 TYR A O 1
ATOM 614 N N . HIS A 1 77 ? 11.623 6.477 5.874 1.00 96.25 77 HIS A N 1
ATOM 615 C CA . HIS A 1 77 ? 12.930 6.006 5.422 1.00 96.25 77 HIS A CA 1
ATOM 616 C C . HIS A 1 77 ? 13.181 6.376 3.951 1.00 96.25 77 HIS A C 1
ATOM 618 O O . HIS A 1 77 ? 14.166 7.032 3.635 1.00 96.25 77 HIS A O 1
ATOM 624 N N . SER A 1 78 ? 12.253 6.055 3.041 1.00 95.12 78 SER A N 1
ATOM 625 C CA . SER A 1 78 ? 12.374 6.435 1.624 1.00 95.12 78 SER A CA 1
ATOM 626 C C . SER A 1 78 ? 12.469 7.949 1.415 1.00 95.12 78 SER A C 1
ATOM 628 O O . SER A 1 78 ? 13.148 8.401 0.496 1.00 95.12 78 SER A O 1
ATOM 630 N N . LYS A 1 79 ? 11.799 8.746 2.255 1.00 94.88 79 LYS A N 1
ATOM 631 C CA . LYS A 1 79 ? 11.860 10.209 2.199 1.00 94.88 79 LYS A CA 1
ATOM 632 C C . LYS A 1 79 ? 13.233 10.741 2.610 1.00 94.88 79 LYS A C 1
ATOM 634 O O . LYS A 1 79 ? 13.708 11.680 1.978 1.00 94.88 79 LYS A O 1
ATOM 639 N N . GLN A 1 80 ? 13.864 10.153 3.627 1.00 96.44 80 GLN A N 1
ATOM 640 C CA . GLN A 1 80 ? 15.226 10.514 4.042 1.00 96.44 80 GLN A CA 1
ATOM 641 C C . GLN A 1 80 ? 16.260 10.221 2.950 1.00 96.44 80 GLN A C 1
ATOM 643 O O . GLN A 1 80 ? 17.164 11.022 2.743 1.00 96.44 80 GLN A O 1
ATOM 648 N N . GLU A 1 81 ? 16.054 9.146 2.191 1.00 96.25 81 GLU A N 1
ATOM 649 C CA . GLU A 1 81 ? 16.896 8.760 1.051 1.00 96.25 81 GLU A CA 1
ATOM 650 C C . GLU A 1 81 ? 16.575 9.529 -0.250 1.00 96.25 81 GLU A C 1
ATOM 652 O O . GLU A 1 81 ? 17.135 9.242 -1.304 1.00 96.25 81 GLU A O 1
ATOM 657 N N . GLY A 1 82 ? 15.641 10.491 -0.228 1.00 95.12 82 GLY A N 1
ATOM 658 C CA . GLY A 1 82 ? 15.272 11.274 -1.415 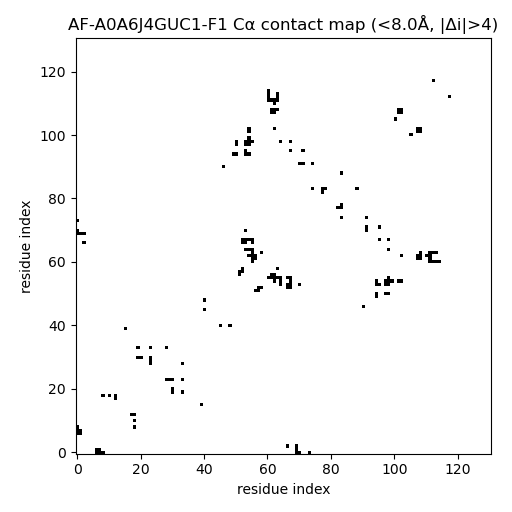1.00 95.12 82 GLY A CA 1
ATOM 659 C C . GLY A 1 82 ? 14.501 10.495 -2.492 1.00 95.12 82 GLY A C 1
ATOM 660 O O . GLY A 1 82 ? 14.370 10.967 -3.619 1.00 95.12 82 GLY A O 1
ATOM 661 N N . LEU A 1 83 ? 13.951 9.323 -2.158 1.00 93.69 83 LEU A N 1
ATOM 662 C CA . LEU A 1 83 ? 13.244 8.430 -3.090 1.00 93.69 83 LEU A CA 1
ATOM 663 C C . LEU A 1 83 ? 11.746 8.757 -3.236 1.00 93.69 83 LEU A C 1
ATOM 665 O O . LEU A 1 83 ? 11.020 8.095 -3.977 1.00 93.69 83 LEU A O 1
ATOM 669 N N . VAL A 1 84 ? 11.257 9.759 -2.505 1.00 95.31 84 VAL A N 1
ATOM 670 C CA . VAL A 1 84 ? 9.840 10.135 -2.451 1.00 95.31 84 VAL A CA 1
ATOM 671 C C . VAL A 1 84 ? 9.617 11.428 -3.222 1.00 95.31 84 VAL A C 1
ATOM 673 O O . VAL A 1 84 ? 10.141 12.480 -2.863 1.00 95.31 84 VAL A O 1
ATOM 676 N N . ASN A 1 85 ? 8.767 11.368 -4.246 1.00 94.88 85 ASN A N 1
ATOM 677 C CA . ASN A 1 85 ? 8.300 12.563 -4.940 1.00 94.88 85 ASN A CA 1
ATOM 678 C C . ASN A 1 85 ? 7.076 13.194 -4.246 1.00 94.88 85 ASN A C 1
ATOM 680 O O . ASN A 1 85 ? 6.452 12.610 -3.358 1.00 94.88 85 ASN A O 1
ATOM 684 N N . THR A 1 86 ? 6.688 14.391 -4.693 1.00 96.25 86 THR A N 1
ATOM 685 C CA . THR A 1 86 ? 5.553 15.144 -4.132 1.00 96.25 86 THR A CA 1
ATOM 686 C C . THR A 1 86 ? 4.233 14.373 -4.181 1.00 96.25 86 THR A C 1
ATOM 688 O O . THR A 1 86 ? 3.395 14.535 -3.296 1.00 96.25 86 THR A O 1
ATOM 691 N N . PHE A 1 87 ? 4.024 13.535 -5.198 1.00 95.81 87 PHE A N 1
ATOM 692 C CA . PHE A 1 87 ? 2.806 12.737 -5.293 1.00 95.81 87 PHE A CA 1
ATOM 693 C C . PHE A 1 87 ? 2.754 11.662 -4.207 1.00 95.81 87 PHE A C 1
ATOM 695 O O . PHE A 1 87 ? 1.758 11.586 -3.491 1.00 95.81 87 PHE A O 1
ATOM 702 N N . LEU A 1 88 ? 3.820 10.867 -4.050 1.00 95.19 88 LEU A N 1
ATOM 703 C CA . LEU A 1 88 ? 3.897 9.842 -3.005 1.00 95.19 88 LEU A CA 1
ATOM 704 C C . LEU A 1 88 ? 3.793 10.464 -1.613 1.00 95.19 88 LEU A C 1
ATOM 706 O O . LEU A 1 88 ? 3.101 9.914 -0.760 1.00 95.19 88 LEU A O 1
ATOM 710 N N . ASP A 1 89 ? 4.406 11.632 -1.402 1.00 96.19 89 ASP A N 1
ATOM 711 C CA . ASP A 1 89 ? 4.288 12.363 -0.140 1.00 96.19 89 ASP A CA 1
ATOM 712 C C . ASP A 1 89 ? 2.829 12.712 0.180 1.00 96.19 89 ASP A C 1
ATOM 714 O O . ASP A 1 89 ? 2.332 12.408 1.267 1.00 96.19 89 ASP A O 1
ATOM 718 N N . ARG A 1 90 ? 2.094 13.264 -0.789 1.00 97.50 90 ARG A N 1
ATOM 719 C CA . ARG A 1 90 ? 0.669 13.582 -0.619 1.00 97.50 90 ARG A CA 1
ATOM 720 C C . ARG A 1 90 ? -0.189 12.332 -0.435 1.00 97.50 90 ARG A C 1
ATOM 722 O O . ARG A 1 90 ? -1.064 12.333 0.428 1.00 97.50 90 ARG A O 1
ATOM 729 N N . LEU A 1 91 ? 0.059 11.285 -1.220 1.00 97.25 91 LEU A N 1
ATOM 730 C CA . LEU A 1 91 ? -0.698 10.037 -1.164 1.00 97.25 91 LEU A CA 1
ATOM 731 C C . LEU A 1 91 ? -0.556 9.366 0.203 1.00 97.25 91 LEU A C 1
ATOM 733 O O . LEU A 1 91 ? -1.561 9.097 0.857 1.00 97.25 91 LEU A O 1
ATOM 737 N N . VAL A 1 92 ? 0.674 9.146 0.672 1.00 96.50 92 VAL A N 1
ATOM 738 C CA . VAL A 1 92 ? 0.900 8.467 1.954 1.00 96.50 92 VAL A CA 1
ATOM 739 C C . VAL A 1 92 ? 0.335 9.290 3.112 1.00 96.50 92 VAL A C 1
ATOM 741 O O . VAL A 1 92 ? -0.306 8.733 4.005 1.00 96.50 92 VAL A O 1
ATOM 744 N N . ASN A 1 93 ? 0.473 10.619 3.081 1.00 97.38 93 ASN A N 1
ATOM 745 C CA . ASN A 1 93 ? -0.156 11.486 4.079 1.00 97.38 93 ASN A CA 1
ATOM 746 C C . ASN A 1 93 ? -1.691 11.370 4.075 1.00 97.38 93 ASN A C 1
ATOM 748 O O . ASN A 1 93 ? -2.295 11.274 5.148 1.00 97.38 93 ASN A O 1
ATOM 752 N N . ALA A 1 94 ? -2.326 11.313 2.901 1.00 98.00 94 ALA A N 1
ATOM 753 C CA . ALA A 1 94 ? -3.770 11.109 2.785 1.00 98.00 94 ALA A CA 1
ATOM 754 C C . ALA A 1 94 ? -4.206 9.735 3.326 1.00 98.00 94 ALA A C 1
ATOM 756 O O . ALA A 1 94 ? -5.183 9.648 4.071 1.00 98.00 94 ALA A O 1
ATOM 757 N N . VAL A 1 95 ? -3.446 8.674 3.039 1.00 96.69 95 VAL A N 1
ATOM 758 C CA . VAL A 1 95 ? -3.690 7.320 3.568 1.00 96.69 95 VAL A CA 1
ATOM 759 C C . VAL A 1 95 ? -3.576 7.295 5.097 1.00 96.69 95 VAL A C 1
ATOM 761 O O . VAL A 1 95 ? -4.433 6.730 5.776 1.00 96.69 95 VAL A O 1
ATOM 764 N N . ILE A 1 96 ? -2.575 7.968 5.674 1.00 95.50 96 ILE A N 1
ATOM 765 C CA . ILE A 1 96 ? -2.412 8.086 7.133 1.00 95.50 96 ILE A CA 1
ATOM 766 C C . ILE A 1 96 ? -3.604 8.808 7.773 1.00 95.50 96 ILE A C 1
ATOM 768 O O . ILE A 1 96 ? -4.067 8.402 8.843 1.00 95.50 96 ILE A O 1
ATOM 772 N N . GLN A 1 97 ? -4.091 9.883 7.153 1.00 96.12 97 GLN A N 1
ATOM 773 C CA . GLN A 1 97 ? -5.258 10.621 7.640 1.00 96.12 97 GLN A CA 1
ATOM 774 C C . GLN A 1 97 ? -6.535 9.781 7.549 1.00 96.12 97 GLN A C 1
ATOM 776 O O . GLN A 1 97 ? -7.277 9.701 8.528 1.00 96.12 97 GLN A O 1
ATOM 781 N N . ALA A 1 98 ? -6.757 9.102 6.422 1.00 95.06 98 ALA A N 1
ATOM 782 C CA . ALA A 1 98 ? -7.892 8.203 6.242 1.00 95.06 98 ALA A CA 1
ATOM 783 C C . ALA A 1 98 ? -7.874 7.063 7.269 1.00 95.06 98 ALA A C 1
ATOM 785 O O . ALA A 1 98 ? -8.890 6.790 7.900 1.00 95.06 98 ALA A O 1
ATOM 786 N N . SER A 1 99 ? -6.709 6.460 7.512 1.00 92.44 99 SER A N 1
ATOM 787 C CA . SER A 1 99 ? -6.529 5.415 8.525 1.00 92.44 99 SER A CA 1
ATOM 788 C C . SER A 1 99 ? -6.912 5.897 9.928 1.00 92.44 99 SER A C 1
ATOM 790 O O . SER A 1 99 ? -7.667 5.229 10.636 1.00 92.44 99 SER A O 1
ATOM 792 N N . LYS A 1 100 ? -6.474 7.107 10.315 1.00 91.38 100 LYS A N 1
ATOM 793 C CA . LYS A 1 100 ? -6.885 7.734 11.584 1.00 91.38 100 LYS A CA 1
ATOM 794 C C . LYS A 1 100 ? -8.401 7.909 11.650 1.00 91.38 100 LYS A C 1
ATOM 796 O O . LYS A 1 100 ? -8.996 7.495 12.638 1.00 91.38 100 LYS A O 1
ATOM 801 N N . LYS A 1 101 ? -9.006 8.463 10.595 1.00 92.44 101 LYS A N 1
ATOM 802 C CA . LYS A 1 101 ? -10.450 8.701 10.507 1.00 92.44 101 LYS A CA 1
ATOM 803 C C . LYS A 1 101 ? -11.247 7.406 10.657 1.00 92.44 101 LYS A C 1
ATOM 805 O O . LYS A 1 101 ? -12.147 7.333 11.483 1.00 92.44 101 LYS A O 1
ATOM 810 N N . VAL A 1 102 ? -10.868 6.360 9.923 1.00 89.75 102 VAL A N 1
ATOM 811 C CA . VAL A 1 102 ? -11.496 5.034 10.016 1.00 89.75 102 VAL A CA 1
ATOM 812 C C . VAL A 1 102 ? -11.380 4.478 11.436 1.00 89.75 102 VAL A C 1
ATOM 814 O O . VAL A 1 102 ? -12.368 3.989 11.981 1.00 89.75 102 VAL A O 1
ATOM 817 N N . LYS A 1 103 ? -10.210 4.605 12.072 1.00 85.56 103 LYS A N 1
ATOM 818 C CA . LYS A 1 103 ? -9.988 4.124 13.441 1.00 85.56 103 LYS A CA 1
ATOM 819 C C . LYS A 1 103 ? -10.857 4.841 14.482 1.00 85.56 103 LYS A C 1
ATOM 821 O O . LYS A 1 103 ? -11.282 4.188 15.433 1.00 85.56 103 LYS A O 1
ATOM 826 N N . THR A 1 104 ? -11.081 6.148 14.330 1.00 87.38 104 THR A N 1
ATOM 827 C CA . THR A 1 104 ? -11.779 6.984 15.324 1.00 87.38 104 THR A CA 1
ATOM 828 C C . THR A 1 104 ? -13.274 7.134 15.074 1.00 87.38 104 THR A C 1
ATOM 830 O O . THR A 1 104 ? -14.031 7.289 16.025 1.00 87.38 104 THR A O 1
ATOM 833 N N . GLU A 1 105 ? -13.708 7.119 13.816 1.00 90.00 105 GLU A N 1
ATOM 834 C CA . GLU A 1 105 ? -15.094 7.419 13.430 1.00 90.00 105 GLU A CA 1
ATOM 835 C C . GLU A 1 105 ? -15.905 6.169 13.078 1.00 90.00 105 GLU A C 1
ATOM 837 O O . GLU A 1 105 ? -17.112 6.257 12.857 1.00 90.00 105 GLU A O 1
ATOM 842 N N . THR A 1 106 ? -15.276 4.993 13.031 1.00 84.19 106 THR A N 1
ATOM 843 C CA . THR A 1 106 ? -15.969 3.740 12.715 1.00 84.19 106 THR A CA 1
ATOM 844 C C . THR A 1 106 ? -15.775 2.702 13.810 1.00 84.19 106 THR A C 1
ATOM 846 O O . THR A 1 106 ? -14.797 2.713 14.554 1.00 84.19 106 THR A O 1
ATOM 849 N N . LYS A 1 107 ? -16.703 1.745 13.877 1.00 79.19 107 LYS A N 1
ATOM 850 C CA . LYS A 1 107 ? -16.617 0.597 14.788 1.00 79.19 107 LYS A CA 1
ATOM 851 C C . LYS A 1 107 ? -15.720 -0.524 14.258 1.00 79.19 107 LYS A C 1
ATOM 853 O O . LYS A 1 107 ? -15.596 -1.547 14.926 1.00 79.19 107 LYS A O 1
ATOM 858 N N . ILE A 1 108 ? -15.071 -0.349 13.103 1.00 74.38 108 ILE A N 1
ATOM 859 C CA . ILE A 1 108 ? -14.241 -1.400 12.496 1.00 74.38 108 ILE A CA 1
ATOM 860 C C . ILE A 1 108 ? -13.062 -1.788 13.400 1.00 74.38 108 ILE A C 1
ATOM 862 O O . ILE A 1 108 ? -12.647 -2.938 13.421 1.00 74.38 108 ILE A O 1
ATOM 866 N N . SER A 1 109 ? -12.574 -0.841 14.205 1.00 66.75 109 SER A N 1
ATOM 867 C CA . SER A 1 109 ? -11.503 -1.042 15.183 1.00 66.75 109 SER A CA 1
ATOM 868 C C . SER A 1 109 ? -11.981 -1.700 16.482 1.00 66.75 109 SER A C 1
ATOM 870 O O . SER A 1 109 ? -11.194 -2.344 17.165 1.00 66.75 109 SER A O 1
ATOM 872 N N . SER A 1 110 ? -13.267 -1.573 16.834 1.00 60.84 110 SER A N 1
ATOM 873 C CA . SER A 1 110 ? -13.807 -2.069 18.113 1.00 60.84 110 SER A CA 1
ATOM 874 C C . SER A 1 110 ? -13.938 -3.594 18.200 1.00 60.84 110 SER A C 1
ATOM 876 O O . SER A 1 110 ? -14.116 -4.122 19.294 1.00 60.84 110 SER A O 1
ATOM 878 N N . GLY A 1 111 ? -13.822 -4.295 17.068 1.00 55.69 111 GLY A N 1
ATOM 879 C CA . GLY A 1 111 ? -13.738 -5.757 16.993 1.00 55.69 111 GLY A CA 1
ATOM 880 C C . GLY A 1 111 ? -12.378 -6.272 16.512 1.00 55.69 111 GLY A C 1
ATOM 881 O O . GLY A 1 111 ? -12.235 -7.477 16.306 1.00 55.69 111 GLY A O 1
ATOM 882 N N . ALA A 1 112 ? -11.399 -5.382 16.305 1.00 54.97 112 ALA A N 1
ATOM 883 C CA . ALA A 1 112 ? -10.082 -5.736 15.793 1.00 54.97 112 ALA A CA 1
ATOM 884 C C . ALA A 1 112 ? -9.309 -6.512 16.860 1.00 54.97 112 ALA A C 1
ATOM 886 O O . ALA A 1 112 ? -8.740 -5.967 17.806 1.00 54.97 112 ALA A O 1
ATOM 887 N N . THR A 1 113 ? -9.354 -7.824 16.717 1.00 59.19 113 THR A N 1
ATOM 888 C CA . THR A 1 113 ? -8.706 -8.780 17.592 1.00 59.19 113 THR A CA 1
ATOM 889 C C . THR A 1 113 ? -7.360 -9.083 16.971 1.00 59.19 113 THR A C 1
ATOM 891 O O . THR A 1 113 ? -7.329 -9.773 15.969 1.00 59.19 113 THR A O 1
ATOM 894 N N . SER A 1 114 ? -6.261 -8.529 17.492 1.00 64.94 114 SER A N 1
ATOM 895 C CA . SER A 1 114 ? -4.913 -8.778 16.946 1.00 64.94 114 SER A CA 1
ATOM 896 C C . SER A 1 114 ? -4.652 -10.272 16.716 1.00 64.94 114 SER A C 1
ATOM 898 O O . SER A 1 114 ? -5.302 -11.115 17.338 1.00 64.94 114 SER A O 1
ATOM 900 N N . VAL A 1 115 ? -3.663 -10.626 15.886 1.00 66.31 115 VAL A N 1
ATOM 901 C CA . VAL A 1 115 ? -3.304 -12.043 15.641 1.00 66.31 115 VAL A CA 1
ATOM 902 C C . VAL A 1 115 ? -3.104 -12.788 16.961 1.00 66.31 115 VAL A C 1
ATOM 904 O O . VAL A 1 115 ? -3.586 -13.908 17.129 1.00 66.31 115 VAL A O 1
ATOM 907 N N . SER A 1 116 ? -2.489 -12.130 17.942 1.00 68.00 116 SER A N 1
ATOM 908 C CA . SER A 1 116 ? -2.322 -12.647 19.299 1.00 68.00 116 SER A CA 1
ATOM 909 C C . SER A 1 116 ? -3.658 -12.901 20.006 1.00 68.00 116 SER A C 1
ATOM 911 O O . SER A 1 116 ? -3.847 -13.970 20.580 1.00 68.00 116 SER A O 1
ATOM 913 N N . PHE A 1 117 ? -4.617 -11.970 19.945 1.00 72.25 117 PHE A N 1
ATOM 914 C CA . PHE A 1 117 ? -5.947 -12.178 20.526 1.00 72.25 117 PHE A CA 1
ATOM 915 C C . PHE A 1 117 ? -6.720 -13.286 19.805 1.00 72.25 117 PHE A C 1
ATOM 917 O O . PHE A 1 117 ? -7.331 -14.125 20.464 1.00 72.25 117 PHE A O 1
ATOM 924 N N . ALA A 1 118 ? -6.688 -13.317 18.470 1.00 71.69 118 ALA A N 1
ATOM 925 C CA . ALA A 1 118 ? -7.324 -14.363 17.674 1.00 71.69 118 ALA A CA 1
ATOM 926 C C . ALA A 1 118 ? -6.747 -15.746 18.016 1.00 71.69 118 ALA A C 1
ATOM 928 O O . ALA A 1 118 ?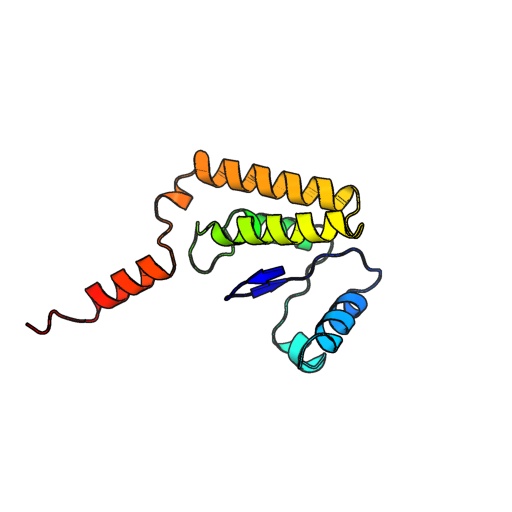 -7.502 -16.702 18.180 1.00 71.69 118 ALA A O 1
ATOM 929 N N . SER A 1 119 ? -5.429 -15.827 18.220 1.00 73.62 119 SER A N 1
ATOM 930 C CA . SER A 1 119 ? -4.734 -17.045 18.653 1.00 73.62 119 SER A CA 1
ATOM 931 C C . SER A 1 119 ? -5.172 -17.480 20.055 1.00 73.62 119 SER A C 1
ATOM 933 O O . SER A 1 119 ? -5.495 -18.646 20.262 1.00 73.62 119 SER A O 1
ATOM 935 N N . VAL A 1 120 ? -5.270 -16.547 21.011 1.00 78.50 120 VAL A N 1
ATOM 936 C CA . VAL A 1 120 ? -5.771 -16.832 22.369 1.00 78.50 120 VAL A CA 1
ATOM 937 C C . VAL A 1 120 ? -7.227 -17.298 22.338 1.00 78.50 120 VAL A C 1
ATOM 939 O O . VAL A 1 120 ? -7.564 -18.295 22.967 1.00 78.50 120 VAL A O 1
ATOM 942 N N . GLN A 1 121 ? -8.094 -16.631 21.574 1.00 77.19 121 GLN A N 1
ATOM 943 C CA . GLN A 1 121 ? -9.488 -17.053 21.409 1.00 77.19 121 GLN A CA 1
ATOM 944 C C . GLN A 1 121 ? -9.600 -18.425 20.753 1.00 77.19 121 GLN 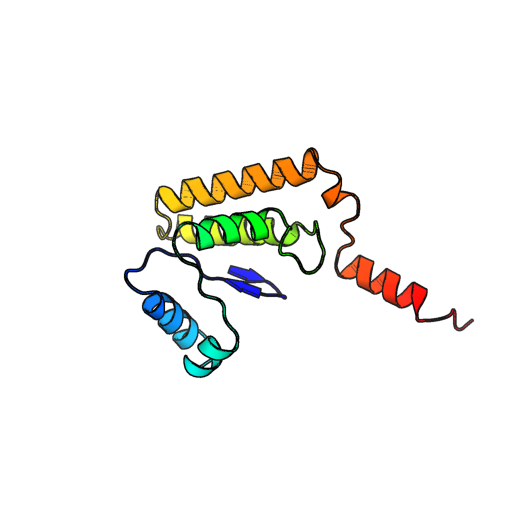A C 1
ATOM 946 O O . GLN A 1 121 ? -10.448 -19.220 21.149 1.00 77.19 121 GLN A O 1
ATOM 951 N N . TYR A 1 122 ? -8.757 -18.710 19.760 1.00 81.81 122 TYR A N 1
ATOM 952 C CA . TYR A 1 122 ? -8.693 -20.023 19.137 1.00 81.81 122 TYR A CA 1
ATOM 953 C C . TYR A 1 122 ? -8.317 -21.093 20.165 1.00 81.81 122 TYR A C 1
ATOM 955 O O . TYR A 1 122 ? -9.010 -22.103 20.250 1.00 81.81 122 TYR A O 1
ATOM 963 N N . ILE A 1 123 ? -7.289 -20.851 20.984 1.00 84.81 123 ILE A N 1
ATOM 964 C CA . ILE A 1 123 ? -6.874 -21.776 22.047 1.00 84.81 123 ILE A CA 1
ATOM 965 C C . ILE A 1 123 ? -8.013 -21.987 23.050 1.00 84.81 123 ILE A C 1
ATOM 967 O O . ILE A 1 123 ? -8.408 -23.126 23.256 1.00 84.81 123 ILE A O 1
ATOM 971 N N . ILE A 1 124 ? -8.609 -20.918 23.593 1.00 82.81 124 ILE A N 1
ATOM 972 C CA . ILE A 1 124 ? -9.722 -21.006 24.562 1.00 82.81 124 ILE A CA 1
ATOM 973 C C . ILE A 1 124 ? -10.906 -21.812 24.006 1.00 82.81 124 ILE A C 1
ATOM 975 O O . ILE A 1 124 ? -11.572 -22.532 24.741 1.00 82.81 124 ILE A O 1
ATOM 979 N N . ARG A 1 125 ? -11.201 -21.685 22.708 1.00 80.31 125 ARG A N 1
ATOM 980 C CA . ARG A 1 125 ? -12.348 -22.361 22.081 1.00 80.31 125 ARG A CA 1
ATOM 981 C C . ARG A 1 125 ? -12.084 -23.818 21.712 1.00 80.31 125 ARG A C 1
ATOM 983 O O . ARG A 1 125 ? -13.044 -24.568 21.583 1.00 80.31 125 ARG A O 1
ATOM 990 N N . ASN A 1 126 ? -10.827 -24.196 21.480 1.00 84.31 126 ASN A N 1
ATOM 991 C CA . ASN A 1 126 ? -10.475 -25.499 20.900 1.00 84.31 126 ASN A CA 1
ATOM 992 C C . ASN A 1 126 ? -9.647 -26.388 21.831 1.00 84.31 126 ASN A C 1
ATOM 994 O O . ASN A 1 126 ? -9.547 -27.588 21.590 1.00 84.31 126 ASN A O 1
ATOM 998 N N . VAL A 1 127 ? -9.059 -25.830 22.886 1.00 79.94 127 VAL A N 1
ATOM 999 C CA . VAL A 1 127 ? -8.365 -26.585 23.924 1.00 79.94 127 VAL A CA 1
ATOM 1000 C C . VAL A 1 127 ? -9.272 -26.563 25.145 1.00 79.94 127 VAL A C 1
ATOM 1002 O O . VAL A 1 127 ? -9.298 -25.589 25.891 1.00 79.94 127 VAL A O 1
ATOM 1005 N N . ALA A 1 128 ? -10.082 -27.614 25.294 1.00 62.00 128 ALA A N 1
ATOM 1006 C CA . ALA A 1 128 ? -10.840 -27.838 26.518 1.00 62.00 128 ALA A CA 1
ATOM 1007 C C . ALA A 1 128 ? -9.866 -27.867 27.701 1.00 62.00 128 ALA A C 1
ATOM 1009 O O . ALA A 1 128 ? -8.801 -28.475 27.581 1.00 62.00 128 ALA A O 1
ATOM 1010 N N . ASP A 1 129 ? -10.236 -27.215 28.806 1.00 58.91 129 ASP A N 1
ATOM 1011 C CA . ASP A 1 129 ? -9.510 -27.2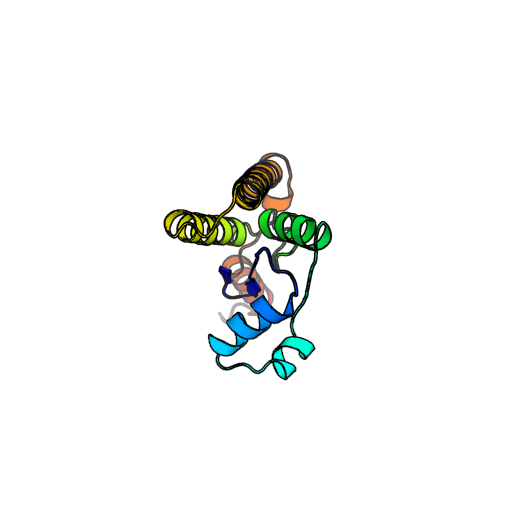48 30.075 1.00 58.91 129 ASP A CA 1
ATOM 1012 C C . ASP A 1 129 ? -9.118 -28.694 30.414 1.00 58.91 129 ASP A C 1
ATOM 1014 O O . ASP A 1 129 ? -9.927 -29.478 30.909 1.00 58.91 129 ASP A O 1
ATOM 1018 N N . THR A 1 130 ? -7.866 -29.068 30.148 1.00 52.19 130 THR A N 1
ATOM 1019 C CA . THR A 1 130 ? -7.254 -30.249 30.754 1.00 52.19 130 THR A CA 1
ATOM 1020 C C . THR A 1 130 ? -6.932 -29.873 32.191 1.00 52.19 130 THR A C 1
ATOM 1022 O O . THR A 1 130 ? -5.809 -29.467 32.492 1.00 52.19 130 THR A O 1
ATOM 1025 N N . THR A 1 131 ? -7.962 -29.916 33.036 1.00 45.62 131 THR A N 1
ATOM 1026 C CA . THR A 1 131 ? -7.813 -29.970 34.494 1.00 45.62 131 THR A CA 1
ATOM 1027 C C . THR A 1 131 ? -7.742 -31.425 34.924 1.00 45.62 131 THR A C 1
ATOM 1029 O O . THR A 1 131 ? -8.494 -32.239 34.339 1.00 45.62 131 THR A O 1
#

Sequence (131 aa):
MGSISRTEVYGFVHHPYELIKLLCENSNGSVEEFQQSAYIYKNEEAVNHMFRVGTGLDSQILGDFEIISQIKIAFYHSKQEGLVNTFLDRLVNAVIQASKKVKTETKISSGATSVSFASVQYIIRNVADTT

Organism: NCBI:txid2704140

Radius of gyration: 17.64 Å; Cα contacts (8 Å, |Δi|>4): 99; chains: 1; bounding box: 34×45×52 Å

Nearest PDB structures (foldseek):
  5che-assembly1_A  TM=8.630E-01  e=2.708E-04  Arabidopsis thaliana
  4n7r-assembly1_A  TM=8.001E-01  e=4.336E-03  Arabidopsis thaliana
  5yjl-assembly1_B  TM=8.219E-01  e=1.283E-02  Arabidopsis thaliana
  1gpj-assembly1_A-2  TM=8.421E-01  e=4.286E-02  Methanopyrus kandleri
  2eho-assembly2_E  TM=5.162E-01  e=8.127E+00  Homo sapiens